Protein AF-A0A2X3I7Z2-F1 (afdb_monomer)

Nearest PDB structures (foldseek):
  6vef-assembly1_B  TM=9.538E-01  e=1.186E-08  Escherichia coli K-12
  2jgd-assembly1_B  TM=9.695E-01  e=4.629E-08  Escherichia coli K-12
  6kma-assembly2_C  TM=9.702E-01  e=5.749E-07  Vibrio vulnificus CMCP6
  8p5x-assembly1_A  TM=9.412E-01  e=2.822E-04  Corynebacterium glutamicum ATCC 13032
  8p5s-assembly1_A  TM=9.394E-01  e=6.390E-04  Corynebacterium glutamicum ATCC 13032

Mean predicted aligned error: 9.69 Å

Secondary structure (DSSP, 8-state):
-HHHHHH-S----------GGGGG-TT----HHHHHT----SEE--SS---TTT---EEEE-TTHHHHHHHHHHHHT---EEEEE-HHHHHHHHHHHTT-

Organism: Klebsiella pneumoniae (NCBI:txid573)

Radius of gyration: 15.86 Å; Cα contacts (8 Å, |Δi|>4): 77; chains: 1; bounding box: 37×37×40 Å

Foldseek 3Di:
DVVCCVPDPDNDDFDDDDDPVLVPDPVNDDDPCCVVVNDDDQKDWDPDDADPVQAPEEDEDEDPVLVVVVVVCVVVVDRHTYMYGYPRVVVVVVVVVVVD

Solvent-accessible surface area (backbone atoms only — not comparable to full-atom values): 6481 Å² total; per-residue (Å²): 98,69,68,59,58,72,71,41,96,63,94,67,91,79,77,76,88,79,63,80,68,54,80,74,42,87,84,67,71,79,58,71,62,56,67,73,75,47,76,79,68,51,56,45,67,65,88,67,95,67,64,74,85,66,42,84,49,76,46,81,34,55,74,69,58,45,57,58,49,51,52,51,32,69,75,64,74,56,63,57,47,58,32,39,40,42,69,66,42,56,62,60,48,59,59,52,60,74,72,107

InterPro domains:
  IPR011603 2-oxoglutarate dehydrogenase E1 component [PTHR23152] (1-79)
  IPR031717 2-oxoglutarate dehydrogenase E1 component/KDG, C-terminal [PF16870] (29-81)
  IPR042179 Multifunctional 2-oxoglutarate metabolism enzyme, C-terminal domain superfamily [G3DSA:3.40.50.11610] (42-79)

pLDDT: mean 71.15, std 9.93, range [39.19, 82.88]

Sequence (100 aa):
MLRRQALRGMRRPLVVMSPKSLLRHPLAVSSMDELANGTFLPAIGEIDQLDPQAVKRVVLCSGKVYYDLLEQRRKNEQKMSLSFVSSSSIRSRIRRCRKR

Structure (mmCIF, N/CA/C/O backbone):
data_AF-A0A2X3I7Z2-F1
#
_entry.id   AF-A0A2X3I7Z2-F1
#
loop_
_atom_site.group_PDB
_atom_site.id
_atom_site.type_symbol
_atom_site.label_atom_id
_atom_site.label_alt_id
_atom_site.label_comp_id
_atom_site.label_asym_id
_atom_site.label_entity_id
_atom_site.label_seq_id
_atom_site.pdbx_PDB_ins_code
_atom_site.Cartn_x
_atom_site.Cartn_y
_atom_site.Cartn_z
_atom_site.occupancy
_atom_site.B_iso_or_equiv
_atom_site.auth_seq_id
_atom_site.auth_comp_id
_atom_site.auth_asym_id
_atom_site.auth_atom_id
_atom_site.pdbx_PDB_model_num
ATOM 1 N N . MET A 1 1 ? 5.053 -0.325 -10.062 1.00 75.75 1 MET A N 1
ATOM 2 C CA . MET A 1 1 ? 5.964 0.848 -9.952 1.00 75.75 1 MET A CA 1
ATOM 3 C C . MET A 1 1 ? 7.267 0.660 -10.734 1.00 75.75 1 MET A C 1
ATOM 5 O O . MET A 1 1 ? 7.539 1.468 -11.611 1.00 75.75 1 MET A O 1
ATOM 9 N N . LEU A 1 2 ? 8.044 -0.400 -10.468 1.00 80.12 2 LEU A N 1
ATOM 10 C CA . LEU A 1 2 ? 9.334 -0.662 -11.132 1.00 80.12 2 LEU A CA 1
ATOM 11 C C . LEU A 1 2 ? 9.203 -0.860 -12.652 1.00 80.12 2 LEU A C 1
ATOM 13 O O . LEU A 1 2 ? 9.884 -0.176 -13.410 1.00 80.12 2 LEU A O 1
ATOM 17 N N . ARG A 1 3 ? 8.227 -1.667 -13.102 1.00 80.88 3 ARG A N 1
ATOM 18 C CA . ARG A 1 3 ? 7.874 -1.806 -14.532 1.00 80.88 3 ARG A CA 1
ATOM 19 C C . ARG A 1 3 ? 7.642 -0.452 -15.219 1.00 80.88 3 ARG A C 1
ATOM 21 O O . ARG A 1 3 ? 8.144 -0.208 -16.307 1.00 80.88 3 ARG A O 1
ATOM 28 N N . ARG A 1 4 ? 6.950 0.475 -14.546 1.00 76.88 4 ARG A N 1
ATOM 29 C CA . ARG A 1 4 ? 6.680 1.830 -15.060 1.00 76.88 4 ARG A CA 1
ATOM 30 C C . ARG A 1 4 ? 7.951 2.673 -15.192 1.00 76.88 4 ARG A C 1
ATOM 32 O O . ARG A 1 4 ? 8.010 3.518 -16.075 1.00 76.88 4 ARG A O 1
ATOM 39 N N . GLN A 1 5 ? 8.931 2.496 -14.312 1.00 78.56 5 GLN A N 1
ATOM 40 C CA . GLN A 1 5 ? 10.202 3.212 -14.402 1.00 78.56 5 GLN A CA 1
ATOM 41 C C . GLN A 1 5 ? 11.065 2.678 -15.552 1.00 78.56 5 GLN A C 1
ATOM 43 O O . GLN A 1 5 ? 11.702 3.475 -16.229 1.00 78.56 5 GLN A O 1
ATOM 48 N N . ALA A 1 6 ? 11.042 1.363 -15.794 1.00 81.12 6 ALA A N 1
ATOM 49 C CA . ALA A 1 6 ? 11.769 0.732 -16.895 1.00 81.12 6 ALA A CA 1
ATOM 50 C C . ALA A 1 6 ? 11.163 1.057 -18.273 1.00 81.12 6 ALA A C 1
ATOM 52 O O . ALA A 1 6 ? 11.892 1.372 -19.205 1.00 81.12 6 ALA A O 1
ATOM 53 N N . LEU A 1 7 ? 9.829 1.033 -18.392 1.00 82.19 7 LEU A N 1
ATOM 54 C CA . LEU A 1 7 ? 9.118 1.253 -19.661 1.00 82.19 7 LEU A CA 1
ATOM 55 C C . LEU A 1 7 ? 8.970 2.734 -20.044 1.00 82.19 7 LEU A C 1
ATOM 57 O O . LEU A 1 7 ? 8.733 3.058 -21.205 1.00 82.19 7 LEU A O 1
ATOM 61 N N . ARG A 1 8 ? 9.067 3.671 -19.091 1.00 76.50 8 ARG A N 1
ATOM 62 C CA . ARG A 1 8 ? 8.991 5.102 -19.417 1.00 76.50 8 ARG A CA 1
ATOM 63 C C . ARG A 1 8 ? 10.295 5.552 -20.068 1.00 76.50 8 ARG A C 1
ATOM 65 O O . ARG A 1 8 ? 11.323 5.590 -19.404 1.00 76.50 8 ARG A O 1
ATOM 72 N N . GLY A 1 9 ? 10.217 6.097 -21.283 1.00 78.69 9 GLY A N 1
ATOM 73 C CA . GLY A 1 9 ? 11.335 6.775 -21.968 1.00 78.69 9 GLY A CA 1
ATOM 74 C C . GLY A 1 9 ? 11.855 8.057 -21.288 1.00 78.69 9 GLY A C 1
ATOM 75 O O . GLY A 1 9 ? 12.607 8.821 -21.878 1.00 78.69 9 GLY A O 1
ATOM 76 N N . MET A 1 10 ? 11.454 8.331 -20.043 1.00 73.56 10 MET A N 1
ATOM 77 C CA . MET A 1 10 ? 11.840 9.507 -19.270 1.00 73.56 10 MET A CA 1
ATOM 78 C C . MET A 1 10 ? 12.614 9.064 -18.025 1.00 73.56 10 MET A C 1
ATOM 80 O O . MET A 1 10 ? 12.012 8.675 -17.022 1.00 73.56 10 MET A O 1
ATOM 84 N N . ARG A 1 11 ? 13.946 9.183 -18.067 1.00 71.19 11 ARG A N 1
ATOM 85 C CA . ARG A 1 11 ? 14.854 8.835 -16.961 1.00 71.19 11 ARG A CA 1
ATOM 86 C C . ARG A 1 11 ? 14.822 9.897 -15.857 1.00 71.19 11 ARG A C 1
ATOM 88 O O . ARG A 1 11 ? 15.715 10.727 -15.739 1.00 71.19 11 ARG A O 1
ATOM 95 N N . ARG A 1 12 ? 13.756 9.911 -15.053 1.00 75.75 12 ARG A N 1
ATOM 96 C CA . ARG A 1 12 ? 13.702 10.705 -13.811 1.00 75.75 12 ARG A CA 1
ATOM 97 C C . ARG A 1 12 ? 14.110 9.833 -12.626 1.00 75.75 12 ARG A C 1
ATOM 99 O O . ARG A 1 12 ? 13.558 8.741 -12.519 1.00 75.75 12 ARG A O 1
ATOM 106 N N . PRO A 1 13 ? 14.999 10.292 -11.728 1.00 75.12 13 PRO A N 1
ATOM 107 C CA . PRO A 1 13 ? 15.365 9.516 -10.550 1.00 75.12 13 PRO A CA 1
ATOM 108 C C . PRO A 1 13 ? 14.126 9.278 -9.681 1.00 75.12 13 PRO A C 1
ATOM 110 O O . PRO A 1 13 ? 13.370 10.205 -9.372 1.00 75.12 13 PRO A O 1
ATOM 113 N N . LEU A 1 14 ? 13.908 8.014 -9.328 1.00 76.25 14 LEU A N 1
ATOM 114 C CA . LEU A 1 14 ? 12.789 7.554 -8.519 1.00 76.25 14 LEU A CA 1
ATOM 115 C C . LEU A 1 14 ? 13.320 7.201 -7.131 1.00 76.25 14 LEU A C 1
ATOM 117 O O . LEU A 1 14 ? 14.029 6.213 -6.976 1.00 76.25 14 LEU A O 1
A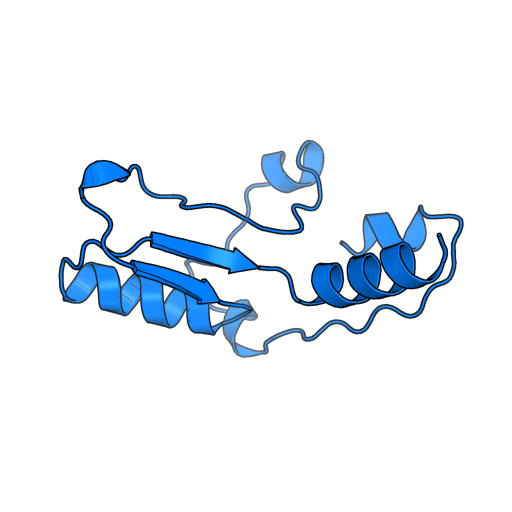TOM 121 N N . VAL A 1 15 ? 12.976 8.005 -6.125 1.00 78.81 15 VAL A N 1
ATOM 122 C CA . VAL A 1 15 ? 13.293 7.689 -4.727 1.00 78.81 15 VAL A CA 1
ATOM 123 C C . VAL A 1 15 ? 12.190 6.784 -4.192 1.00 78.81 15 VAL A C 1
ATOM 125 O O . VAL A 1 15 ? 11.032 7.202 -4.104 1.00 78.81 15 VAL A O 1
ATOM 128 N N . VAL A 1 16 ? 12.543 5.539 -3.877 1.00 77.94 16 VAL A N 1
ATOM 129 C CA . VAL A 1 16 ? 11.634 4.548 -3.297 1.00 77.94 16 VAL A CA 1
ATOM 130 C C . VAL A 1 16 ? 11.984 4.382 -1.829 1.00 77.94 16 VAL A C 1
ATOM 132 O O . VAL A 1 16 ? 13.076 3.938 -1.495 1.00 77.94 16 VAL A O 1
ATOM 135 N N . MET A 1 17 ? 11.049 4.729 -0.951 1.00 73.62 17 MET A N 1
ATOM 136 C CA . MET A 1 17 ? 11.140 4.372 0.459 1.00 73.62 17 MET A CA 1
ATOM 137 C C . MET A 1 17 ? 10.524 2.987 0.618 1.00 73.62 17 MET A C 1
ATOM 139 O O . MET A 1 17 ? 9.306 2.870 0.704 1.00 73.62 17 MET A O 1
ATOM 143 N N . SER A 1 18 ? 11.346 1.941 0.583 1.00 73.56 18 SER A N 1
ATOM 144 C CA . SER A 1 18 ? 10.912 0.568 0.854 1.00 73.56 18 SER A CA 1
ATOM 145 C C . SER A 1 18 ? 10.903 0.323 2.370 1.00 73.56 18 SER A C 1
ATOM 147 O O . SER A 1 18 ? 11.977 0.222 2.970 1.00 73.56 18 SER A O 1
ATOM 149 N N . PRO A 1 19 ? 9.736 0.247 3.031 1.00 70.94 19 PRO A N 1
ATOM 150 C CA . PRO A 1 19 ? 9.684 -0.011 4.465 1.00 70.94 19 PRO A CA 1
ATOM 151 C C . PRO A 1 19 ? 10.017 -1.479 4.758 1.00 70.94 19 PRO A C 1
ATOM 153 O O . PRO A 1 19 ? 9.361 -2.392 4.262 1.00 70.94 19 PRO A O 1
ATOM 156 N N . LYS A 1 20 ? 11.019 -1.706 5.614 1.00 74.50 20 LYS A N 1
ATOM 157 C CA . LYS A 1 20 ? 11.490 -3.048 6.000 1.00 74.50 20 LYS A CA 1
ATOM 158 C C . LYS A 1 20 ? 10.409 -3.897 6.689 1.00 74.50 20 LYS A C 1
ATOM 160 O O . LYS A 1 20 ? 10.427 -5.114 6.556 1.00 74.50 20 LYS A O 1
ATOM 165 N N . SER A 1 21 ? 9.461 -3.269 7.389 1.00 68.94 21 SER A N 1
ATOM 166 C CA . SER A 1 21 ? 8.390 -3.967 8.114 1.00 68.94 21 SER A CA 1
ATOM 167 C C . SER A 1 21 ? 7.334 -4.592 7.197 1.00 68.94 21 SER A C 1
ATOM 169 O O . SER A 1 21 ? 6.819 -5.657 7.516 1.00 68.94 21 SER A O 1
ATOM 171 N N . LEU A 1 22 ? 7.047 -3.996 6.032 1.00 71.19 22 LEU A N 1
ATOM 172 C CA . LEU A 1 22 ? 5.984 -4.485 5.138 1.00 71.19 22 LEU A CA 1
ATOM 173 C C . LEU A 1 22 ? 6.297 -5.830 4.478 1.00 71.19 22 LEU A C 1
ATOM 175 O O . LEU A 1 22 ? 5.382 -6.480 3.996 1.00 71.19 22 LEU A O 1
ATOM 179 N N . LEU A 1 23 ? 7.556 -6.273 4.488 1.00 73.25 23 LEU A N 1
ATOM 180 C CA . LEU A 1 23 ? 7.957 -7.540 3.869 1.00 73.25 23 LEU A CA 1
ATOM 181 C C . LEU A 1 23 ? 7.397 -8.780 4.584 1.00 73.25 23 LEU A C 1
ATOM 183 O O . LEU A 1 23 ? 7.456 -9.868 4.024 1.00 73.25 23 LEU A O 1
ATOM 187 N N . ARG A 1 24 ? 6.907 -8.638 5.822 1.00 75.50 24 ARG A N 1
ATOM 188 C CA . ARG A 1 24 ? 6.390 -9.753 6.635 1.00 75.50 24 ARG A CA 1
ATOM 189 C C . ARG A 1 24 ? 4.971 -9.528 7.158 1.00 75.50 24 ARG A C 1
ATOM 191 O O . ARG A 1 24 ? 4.478 -10.361 7.910 1.00 75.50 24 ARG A O 1
ATOM 198 N N . HIS A 1 25 ? 4.322 -8.415 6.811 1.00 73.69 25 HIS A N 1
ATOM 199 C CA . HIS A 1 25 ? 2.960 -8.167 7.279 1.00 73.69 25 HIS A CA 1
ATOM 200 C C . HIS A 1 25 ? 1.955 -9.000 6.466 1.00 73.69 25 HIS A C 1
ATOM 202 O O . HIS A 1 25 ? 1.958 -8.904 5.240 1.00 73.69 25 HIS A O 1
ATOM 208 N N . PRO A 1 26 ? 1.052 -9.755 7.120 1.00 71.38 26 PRO A N 1
ATOM 209 C CA . PRO A 1 26 ? 0.090 -10.627 6.437 1.00 71.38 26 PRO A CA 1
ATOM 210 C C . PRO A 1 26 ? -0.960 -9.853 5.628 1.00 71.38 26 PRO A C 1
ATOM 212 O O . PRO A 1 26 ? -1.570 -10.404 4.722 1.00 71.38 26 PRO A O 1
ATOM 215 N N . LEU A 1 27 ? -1.160 -8.569 5.931 1.00 72.00 27 LEU A N 1
ATOM 216 C CA . LEU A 1 27 ? -2.075 -7.687 5.204 1.00 72.00 27 LEU A CA 1
ATOM 217 C C . LEU A 1 27 ? -1.439 -7.070 3.946 1.00 72.00 27 LEU A C 1
ATOM 219 O O . LEU A 1 27 ? -2.139 -6.447 3.156 1.00 72.00 27 LEU A O 1
ATOM 223 N N . ALA A 1 28 ? -0.126 -7.229 3.753 1.00 67.38 28 ALA A N 1
ATOM 224 C CA . ALA A 1 28 ? 0.620 -6.683 2.621 1.00 67.38 28 ALA A CA 1
ATOM 225 C C . ALA A 1 28 ? 0.810 -7.726 1.503 1.00 67.38 28 ALA A C 1
ATOM 227 O O . ALA A 1 28 ? 1.897 -7.855 0.940 1.00 67.38 28 ALA A O 1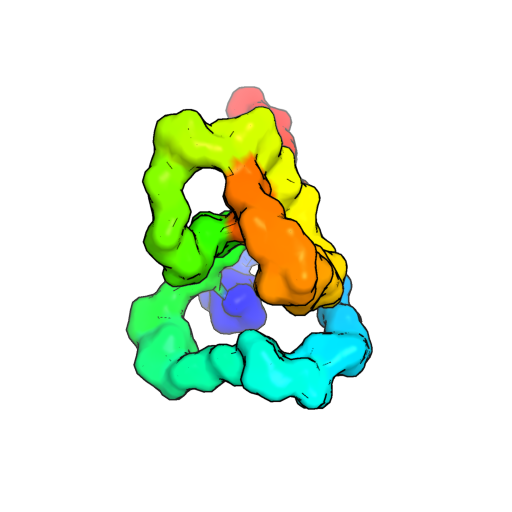
ATOM 228 N N . VAL A 1 29 ? -0.244 -8.488 1.204 1.00 73.94 29 VAL A N 1
ATOM 229 C CA . VAL A 1 29 ? -0.255 -9.503 0.145 1.00 73.94 29 VAL A CA 1
ATOM 230 C C . VAL A 1 29 ? -1.056 -8.962 -1.036 1.00 73.94 29 VAL A C 1
ATOM 232 O O . VAL A 1 29 ? -2.157 -8.453 -0.856 1.00 73.94 29 VAL A O 1
ATOM 235 N N . SER A 1 30 ? -0.495 -9.060 -2.239 1.00 73.69 30 SER A N 1
ATOM 236 C CA . SER A 1 30 ? -1.174 -8.706 -3.491 1.00 73.69 30 SER A CA 1
ATOM 237 C C . SER A 1 30 ? -1.509 -9.971 -4.268 1.00 73.69 30 SER A C 1
ATOM 239 O O . SER A 1 30 ? -0.717 -10.918 -4.278 1.00 73.69 30 SER A O 1
ATOM 241 N N . SER A 1 31 ? -2.662 -9.986 -4.931 1.00 80.50 31 SER A N 1
ATOM 242 C CA . SER A 1 31 ? -3.044 -11.103 -5.798 1.00 80.50 31 SER A CA 1
ATOM 243 C C . SER A 1 31 ? -2.254 -11.080 -7.116 1.00 80.50 31 SER A C 1
ATOM 245 O O . SER A 1 31 ? -1.752 -10.041 -7.556 1.00 80.50 31 SER A O 1
ATOM 247 N N . MET A 1 32 ? -2.121 -12.239 -7.770 1.00 74.44 32 MET A N 1
ATOM 248 C CA . MET A 1 32 ? -1.434 -12.334 -9.069 1.00 74.44 32 MET A CA 1
ATOM 249 C C . MET A 1 32 ? -2.173 -11.556 -10.168 1.00 74.44 32 MET A C 1
ATOM 251 O O . MET A 1 32 ? -1.527 -10.957 -11.030 1.00 74.44 32 MET A O 1
ATOM 255 N N . ASP A 1 33 ? -3.504 -11.484 -10.099 1.00 75.81 33 ASP A N 1
ATOM 256 C CA . ASP A 1 33 ? -4.326 -10.712 -11.037 1.00 75.81 33 ASP A CA 1
ATOM 257 C C . ASP A 1 33 ? -4.106 -9.200 -10.909 1.00 75.81 33 ASP A C 1
ATOM 259 O O . ASP A 1 33 ? -4.005 -8.499 -11.921 1.00 75.81 33 ASP A O 1
ATOM 263 N N . GLU A 1 34 ? -3.927 -8.688 -9.685 1.00 75.81 34 GLU A N 1
ATOM 264 C CA . GLU A 1 34 ? -3.542 -7.289 -9.446 1.00 75.81 34 GLU A CA 1
ATOM 265 C C . GLU A 1 34 ? -2.170 -6.952 -10.042 1.00 75.81 34 GLU A C 1
ATOM 267 O O . GLU A 1 34 ? -1.918 -5.808 -10.422 1.00 75.81 34 GLU A O 1
ATOM 272 N N . LEU A 1 35 ? -1.271 -7.932 -10.158 1.00 74.56 35 LEU A N 1
ATOM 273 C CA . LEU A 1 35 ? 0.038 -7.732 -10.777 1.00 74.56 35 LEU A CA 1
ATOM 274 C C . LEU A 1 35 ? -0.006 -7.844 -12.310 1.00 74.56 35 LEU A C 1
ATOM 276 O O . LEU A 1 35 ? 0.765 -7.159 -12.994 1.00 74.56 35 LEU A O 1
ATOM 280 N N . ALA A 1 36 ? -0.866 -8.717 -12.840 1.00 74.88 36 ALA A N 1
ATOM 281 C CA . ALA A 1 36 ? -1.012 -8.965 -14.272 1.00 74.88 36 ALA A CA 1
ATOM 282 C C . ALA A 1 36 ? -1.798 -7.847 -14.971 1.00 74.88 36 ALA A C 1
ATOM 284 O O . ALA A 1 36 ? -1.316 -7.287 -15.956 1.00 74.88 36 ALA A O 1
ATOM 285 N N . ASN A 1 37 ? -2.961 -7.490 -14.423 1.00 78.75 37 ASN A N 1
ATOM 286 C CA . ASN A 1 37 ? -3.901 -6.542 -15.026 1.00 78.75 37 ASN A CA 1
ATOM 287 C C . ASN A 1 37 ? -3.941 -5.188 -14.301 1.00 78.75 37 ASN A C 1
ATOM 289 O O . ASN A 1 37 ? -4.427 -4.197 -14.850 1.00 78.75 37 ASN A O 1
ATOM 293 N N . GLY A 1 38 ? -3.429 -5.113 -13.070 1.00 74.50 38 GLY A N 1
ATOM 294 C CA . GLY A 1 38 ? -3.441 -3.880 -12.293 1.00 74.50 38 GLY A CA 1
ATOM 295 C C . GLY A 1 38 ? -2.411 -2.852 -12.764 1.00 74.50 38 GLY A C 1
ATOM 296 O O . GLY A 1 38 ? -1.327 -3.151 -13.272 1.00 74.50 38 GLY A O 1
ATOM 297 N N . THR A 1 39 ? -2.746 -1.579 -12.559 1.00 75.75 39 THR A N 1
ATOM 298 C CA . THR A 1 39 ? -1.846 -0.454 -12.828 1.00 75.75 39 THR A CA 1
ATOM 299 C C . THR A 1 39 ? -1.336 0.154 -11.527 1.00 75.75 39 THR A C 1
ATOM 301 O O . THR A 1 39 ? -1.905 -0.019 -10.453 1.00 75.75 39 THR A O 1
ATOM 304 N N . PHE A 1 40 ? -0.219 0.884 -11.596 1.00 75.88 40 PHE A N 1
ATOM 305 C CA . PHE A 1 40 ? 0.286 1.581 -10.415 1.00 75.88 40 PHE A CA 1
ATOM 306 C C . PHE A 1 40 ? -0.640 2.743 -10.041 1.00 75.88 40 PHE A C 1
ATOM 308 O O . PHE A 1 40 ? -0.627 3.782 -10.711 1.00 75.88 40 PHE A O 1
ATOM 315 N N . LEU A 1 41 ? -1.364 2.582 -8.937 1.00 77.25 41 LEU A N 1
ATOM 316 C CA . LEU A 1 41 ? -2.234 3.604 -8.374 1.00 77.25 41 LEU A CA 1
ATOM 317 C C . LEU A 1 41 ? -1.424 4.568 -7.486 1.00 77.25 41 LEU A C 1
ATOM 319 O O . LEU A 1 41 ? -0.797 4.150 -6.513 1.00 77.25 41 LEU A O 1
ATOM 323 N N . P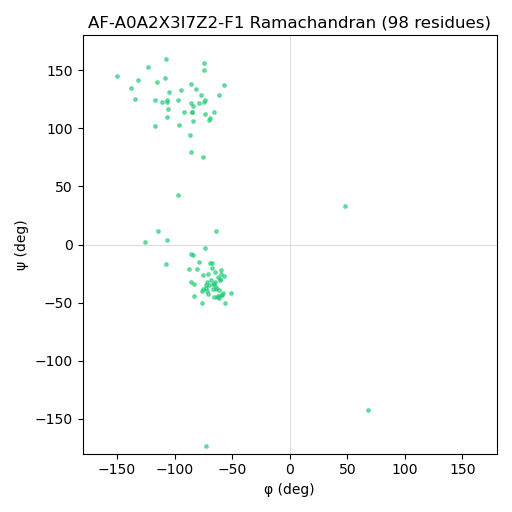RO A 1 42 ? -1.385 5.873 -7.812 1.00 72.31 42 PRO A N 1
ATOM 324 C CA . PRO A 1 42 ? -0.654 6.861 -7.020 1.00 72.31 42 PRO A CA 1
ATOM 325 C C . PRO A 1 42 ? -1.305 7.159 -5.664 1.00 72.31 42 PRO A C 1
ATOM 327 O O . PRO A 1 42 ? -0.615 7.594 -4.744 1.00 72.31 42 PRO A O 1
ATOM 330 N N . ALA A 1 43 ? -2.612 6.957 -5.559 1.00 74.94 43 ALA A N 1
ATOM 331 C CA . ALA A 1 43 ? -3.365 6.976 -4.320 1.00 74.94 43 ALA A CA 1
ATOM 332 C C . ALA A 1 43 ? -4.344 5.806 -4.377 1.00 74.94 43 ALA A C 1
ATOM 334 O O . ALA A 1 43 ? -4.953 5.574 -5.423 1.00 74.94 43 ALA A O 1
ATOM 335 N N . ILE A 1 44 ? -4.432 5.063 -3.284 1.00 78.88 44 ILE A N 1
ATOM 336 C CA . ILE A 1 44 ? -5.384 3.975 -3.098 1.00 78.88 44 ILE A CA 1
ATOM 337 C C . ILE A 1 44 ? -6.419 4.515 -2.112 1.00 78.88 44 ILE A C 1
ATOM 339 O O . ILE A 1 44 ? -6.052 5.048 -1.061 1.00 78.88 44 ILE A O 1
ATOM 343 N N . GLY A 1 45 ? -7.689 4.471 -2.513 1.00 73.12 45 GLY A N 1
ATOM 344 C CA . GLY A 1 45 ? -8.807 4.881 -1.666 1.00 73.12 45 GLY A CA 1
ATOM 345 C C . GLY A 1 45 ? -9.084 3.870 -0.556 1.00 73.12 45 GLY A C 1
ATOM 346 O O . GLY A 1 45 ? -8.329 2.914 -0.374 1.00 73.12 45 GLY A O 1
ATOM 347 N N . GLU A 1 46 ? -10.175 4.083 0.178 1.00 68.94 46 GLU A N 1
ATOM 348 C CA . GLU A 1 46 ? -10.633 3.101 1.163 1.00 68.94 46 GLU A CA 1
ATOM 349 C C . GLU A 1 46 ? -10.880 1.745 0.502 1.00 68.94 46 GLU A C 1
ATOM 351 O O . GLU A 1 46 ? -11.475 1.667 -0.573 1.00 68.94 46 GLU A O 1
ATOM 356 N N . ILE A 1 47 ? -10.438 0.688 1.177 1.00 70.19 47 ILE A N 1
ATOM 357 C CA . ILE A 1 47 ? -10.715 -0.700 0.793 1.00 70.19 47 ILE A CA 1
ATOM 358 C C . ILE A 1 47 ? -12.061 -1.142 1.389 1.00 70.19 47 ILE A C 1
ATOM 360 O O . ILE A 1 47 ? -12.789 -1.924 0.784 1.00 70.19 47 ILE A O 1
ATOM 364 N N . ASP A 1 48 ? -12.406 -0.606 2.563 1.00 69.69 48 ASP A N 1
ATOM 365 C CA . ASP A 1 48 ? -13.650 -0.906 3.265 1.00 69.69 48 ASP A CA 1
ATOM 366 C C . ASP A 1 48 ? -14.786 0.004 2.765 1.00 69.69 48 ASP A C 1
ATOM 368 O O . ASP A 1 48 ? -14.605 1.213 2.585 1.00 69.69 48 ASP A O 1
ATOM 372 N N . GLN A 1 49 ? -15.983 -0.560 2.570 1.00 61.91 49 GLN A N 1
ATOM 373 C CA . GLN A 1 49 ? -17.181 0.219 2.252 1.00 61.91 49 GLN A CA 1
ATOM 374 C C . GLN A 1 49 ? -17.608 1.033 3.473 1.00 61.91 49 GLN A C 1
ATOM 376 O O . GLN A 1 49 ? -18.132 0.508 4.453 1.00 61.91 49 GLN A O 1
ATOM 381 N N . LEU A 1 50 ? -17.378 2.339 3.401 1.00 66.44 50 LEU A N 1
ATOM 382 C CA . LEU A 1 50 ? -17.821 3.302 4.396 1.00 66.44 50 LEU A CA 1
ATOM 383 C C . LEU A 1 50 ? -18.825 4.253 3.789 1.00 66.44 50 LEU A C 1
ATOM 385 O O . LEU A 1 50 ? -18.631 4.730 2.673 1.00 66.44 50 LEU A O 1
ATOM 389 N N . ASP A 1 51 ? -19.855 4.568 4.568 1.00 68.56 51 ASP A N 1
ATOM 390 C CA . ASP A 1 51 ? -20.769 5.643 4.227 1.00 68.56 51 ASP A CA 1
ATOM 391 C C . ASP A 1 51 ? -20.004 6.981 4.272 1.00 68.56 51 ASP A C 1
ATOM 393 O O . ASP A 1 51 ? -19.563 7.392 5.356 1.00 68.56 51 ASP A O 1
ATOM 397 N N . PRO A 1 52 ? -19.818 7.666 3.127 1.00 67.75 52 PRO A N 1
ATOM 398 C CA . PRO A 1 52 ? -19.089 8.927 3.069 1.00 67.75 52 PRO A CA 1
ATOM 399 C C . PRO A 1 52 ? -19.726 10.019 3.937 1.00 67.75 52 PRO A C 1
ATOM 401 O O . PRO A 1 52 ? -19.018 10.935 4.350 1.00 67.75 52 PRO A O 1
ATOM 404 N N . GLN A 1 53 ? -21.020 9.923 4.267 1.00 68.88 53 GLN A N 1
ATOM 405 C CA . GLN A 1 53 ? -21.683 10.894 5.144 1.00 68.88 53 GLN A CA 1
ATOM 406 C C . GLN A 1 53 ? -21.316 10.724 6.624 1.00 68.88 53 GLN A C 1
ATOM 408 O O . GLN A 1 53 ? -21.346 11.687 7.390 1.00 68.88 53 GLN A O 1
ATOM 413 N N . ALA A 1 54 ? -20.928 9.518 7.042 1.00 69.44 54 ALA A N 1
ATOM 414 C CA . ALA A 1 54 ? -20.569 9.231 8.429 1.00 69.44 54 ALA A CA 1
ATOM 415 C C . ALA A 1 54 ? -19.094 9.541 8.754 1.00 69.44 54 ALA A C 1
ATOM 417 O O . ALA A 1 54 ? -18.682 9.477 9.918 1.00 69.44 54 ALA A O 1
ATOM 418 N N . VAL A 1 55 ? -18.286 9.858 7.740 1.00 71.00 55 VAL A N 1
ATOM 419 C CA . VAL A 1 55 ? -16.850 10.109 7.878 1.00 71.00 55 VAL A CA 1
ATOM 420 C C . VAL A 1 55 ? -16.601 11.562 8.281 1.00 71.00 55 VAL A C 1
ATOM 422 O O . VAL A 1 55 ? -16.821 12.490 7.511 1.00 71.00 55 VAL A O 1
ATOM 425 N N . LYS A 1 56 ? -16.073 11.772 9.492 1.00 73.75 56 LYS A N 1
ATOM 426 C CA . LYS A 1 56 ? -15.783 13.124 10.016 1.00 73.75 56 LYS A CA 1
ATOM 427 C C . LYS A 1 56 ? -14.402 13.654 9.638 1.00 73.75 56 LYS A C 1
ATOM 429 O O . LYS A 1 56 ? -14.145 14.849 9.755 1.00 73.75 56 LYS A O 1
ATOM 434 N N . ARG A 1 57 ? -13.474 12.766 9.292 1.00 72.12 57 ARG A N 1
ATOM 435 C CA . ARG A 1 57 ? -12.056 13.085 9.120 1.00 72.12 57 ARG A CA 1
ATOM 436 C C . ARG A 1 57 ? -11.447 12.143 8.076 1.00 72.12 57 ARG A C 1
ATOM 438 O O . ARG A 1 57 ? -11.820 10.972 7.999 1.00 72.12 57 ARG A O 1
ATOM 445 N N . VAL A 1 58 ? -10.509 12.679 7.297 1.00 77.19 58 VAL A N 1
ATOM 446 C CA . VAL A 1 58 ? -9.744 11.946 6.282 1.00 77.19 58 VAL A CA 1
ATOM 447 C C . VAL A 1 58 ? -8.279 11.971 6.686 1.00 77.19 58 VAL A C 1
ATOM 449 O O . VAL A 1 58 ? -7.714 13.049 6.878 1.00 77.19 58 VAL A O 1
ATOM 452 N N . VAL A 1 59 ? -7.653 10.803 6.806 1.00 79.62 59 VAL A N 1
ATOM 453 C CA . VAL A 1 59 ? -6.218 10.707 7.083 1.00 79.62 59 VAL A CA 1
ATOM 454 C C . VAL A 1 59 ? -5.497 10.256 5.824 1.00 79.62 59 VAL A C 1
ATOM 456 O O . VAL A 1 59 ? -5.782 9.198 5.266 1.00 79.62 59 VAL A O 1
ATOM 459 N N . LEU A 1 60 ? -4.545 11.077 5.385 1.00 79.19 60 LEU A N 1
ATOM 460 C CA . LEU A 1 60 ? -3.641 10.751 4.291 1.00 79.19 60 LEU A CA 1
ATOM 461 C C . LEU A 1 60 ? -2.389 10.109 4.883 1.0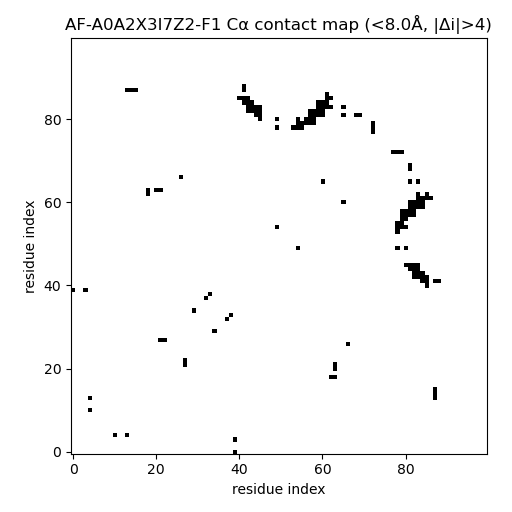0 79.19 60 LEU A C 1
ATOM 463 O O . LEU A 1 60 ? -1.627 10.762 5.597 1.00 79.19 60 LEU A O 1
ATOM 467 N N . CYS A 1 61 ? -2.169 8.832 4.590 1.00 78.50 61 CYS A N 1
ATOM 468 C CA . CYS A 1 61 ? -1.023 8.091 5.113 1.00 78.50 61 CYS A CA 1
ATOM 469 C C . CYS A 1 61 ? -0.176 7.499 3.998 1.00 78.50 61 CYS A C 1
ATOM 471 O O . CYS A 1 61 ? -0.661 7.208 2.908 1.00 78.50 61 CYS A O 1
ATOM 473 N N . SER A 1 62 ? 1.113 7.311 4.280 1.00 75.81 62 SER A N 1
ATOM 474 C CA . SER A 1 62 ? 2.043 6.674 3.350 1.00 75.81 62 SER A CA 1
ATOM 475 C C . SER A 1 62 ? 2.869 5.604 4.058 1.00 75.81 62 SER A C 1
ATOM 477 O O . SER A 1 62 ? 3.273 5.765 5.211 1.00 75.81 62 SER A O 1
ATOM 479 N N . GLY A 1 63 ? 3.122 4.500 3.358 1.00 78.94 63 GLY A N 1
ATOM 480 C CA . GLY A 1 63 ? 3.922 3.385 3.863 1.00 78.94 63 GLY A CA 1
ATOM 481 C C . GLY A 1 63 ? 3.264 2.613 5.014 1.00 78.94 63 GLY A C 1
ATOM 482 O O . GLY A 1 63 ? 2.056 2.394 5.020 1.00 78.94 63 GLY A O 1
ATOM 483 N N . LYS A 1 64 ? 4.083 2.177 5.981 1.00 78.69 64 LYS A N 1
ATOM 484 C CA . LYS A 1 64 ? 3.680 1.260 7.064 1.00 78.69 64 LYS A CA 1
ATOM 485 C C . LYS A 1 64 ? 2.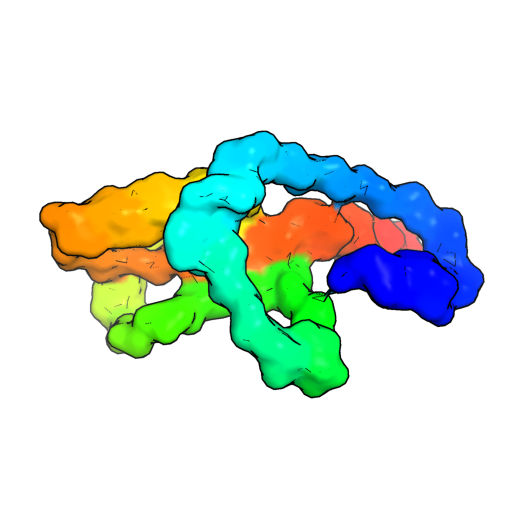558 1.786 7.969 1.00 78.69 64 LYS A C 1
ATOM 487 O O . LYS A 1 64 ? 1.745 0.997 8.425 1.00 78.69 64 LYS A O 1
ATOM 492 N N . VAL A 1 65 ? 2.483 3.109 8.144 1.00 81.31 65 VAL A N 1
ATOM 493 C CA . VAL A 1 65 ? 1.534 3.778 9.052 1.00 81.31 65 VAL A CA 1
ATOM 494 C C . VAL A 1 65 ? 0.081 3.478 8.672 1.00 81.31 65 VAL A C 1
ATOM 496 O O . VAL A 1 65 ? -0.798 3.492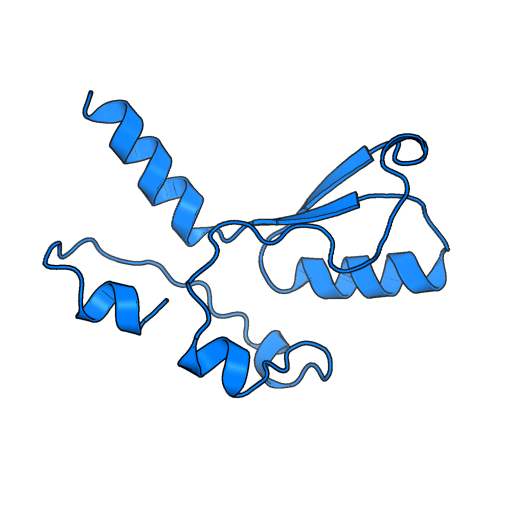 9.523 1.00 81.31 65 VAL A O 1
ATOM 499 N N . TYR A 1 66 ? -0.175 3.158 7.401 1.00 81.00 66 TYR A N 1
ATOM 500 C CA . TYR A 1 66 ? -1.497 2.743 6.947 1.00 81.00 66 TYR A CA 1
ATOM 501 C C . TYR A 1 66 ? -2.002 1.479 7.652 1.00 81.00 66 TYR A C 1
ATOM 503 O O . TYR A 1 66 ? -3.151 1.448 8.078 1.00 81.00 66 TYR A O 1
ATOM 511 N N . TYR A 1 67 ? -1.147 0.467 7.820 1.00 80.44 67 TYR A N 1
ATOM 512 C CA . TYR A 1 67 ? -1.538 -0.785 8.473 1.00 80.44 67 TYR A CA 1
ATOM 513 C C . TYR A 1 67 ? -1.722 -0.597 9.976 1.00 80.44 67 TYR A C 1
ATOM 515 O O . TYR A 1 67 ? -2.704 -1.087 10.526 1.00 80.44 67 TYR A O 1
ATOM 523 N N . ASP A 1 68 ? -0.849 0.190 10.611 1.00 81.69 68 ASP A N 1
ATOM 524 C CA . ASP A 1 68 ? -0.973 0.527 12.032 1.00 81.69 68 ASP A CA 1
ATOM 525 C C . ASP A 1 68 ? -2.323 1.220 12.312 1.00 81.69 68 ASP A C 1
ATOM 527 O O . ASP A 1 68 ? -3.035 0.877 13.258 1.00 81.69 68 ASP A O 1
ATOM 531 N N . LEU A 1 69 ? -2.723 2.160 11.447 1.00 80.06 69 LEU A N 1
ATOM 532 C CA . LEU A 1 69 ? -4.002 2.863 11.561 1.00 80.06 69 LEU A CA 1
ATOM 533 C C . LEU A 1 69 ? -5.202 1.986 11.202 1.00 80.06 69 LEU A C 1
ATOM 535 O O . LEU A 1 69 ? -6.251 2.127 11.827 1.00 80.06 69 LEU A O 1
ATOM 539 N N . LEU A 1 70 ? -5.067 1.078 10.234 1.00 81.38 70 LEU A N 1
ATOM 540 C CA . LEU A 1 70 ? -6.109 0.107 9.900 1.00 81.38 70 LEU A CA 1
ATOM 541 C C . LEU A 1 70 ? -6.395 -0.818 11.097 1.00 81.38 70 LEU A C 1
ATOM 543 O O . LEU A 1 70 ? -7.552 -1.055 11.440 1.00 81.38 70 LEU A O 1
ATOM 547 N N . GLU A 1 71 ? -5.351 -1.303 11.772 1.00 82.88 71 GLU A N 1
ATOM 548 C CA . GLU A 1 71 ? -5.485 -2.132 12.973 1.00 82.88 71 GLU A CA 1
ATOM 549 C C . GLU A 1 71 ? -6.095 -1.356 14.145 1.00 82.88 71 GLU A C 1
ATOM 551 O O . GLU A 1 71 ? -7.011 -1.853 14.801 1.00 82.88 71 GLU A O 1
ATOM 556 N N . GLN A 1 72 ? -5.630 -0.129 14.401 1.00 82.31 72 GLN A N 1
ATOM 557 C CA . GLN A 1 72 ? -6.209 0.735 15.437 1.00 82.31 72 GLN A CA 1
ATOM 558 C C . GLN A 1 72 ? -7.677 1.054 15.159 1.00 82.31 72 GLN A C 1
ATOM 560 O O . GLN A 1 72 ? -8.499 1.065 16.074 1.00 82.31 72 GLN A O 1
ATOM 565 N N . ARG A 1 73 ? -8.024 1.272 13.891 1.00 78.94 73 ARG A N 1
ATOM 566 C CA . ARG A 1 73 ? -9.397 1.510 13.467 1.00 78.94 73 ARG A CA 1
ATOM 567 C C . ARG A 1 73 ? -10.295 0.307 13.736 1.00 78.94 73 ARG A C 1
ATOM 569 O O . ARG A 1 73 ? -11.384 0.500 14.266 1.00 78.94 73 ARG A O 1
ATOM 576 N N . ARG A 1 74 ? -9.842 -0.909 13.408 1.00 80.12 74 ARG A N 1
ATOM 577 C CA . ARG A 1 74 ? -10.585 -2.152 13.688 1.00 80.12 74 ARG A CA 1
ATOM 578 C C . ARG A 1 74 ? -10.757 -2.395 15.186 1.00 80.12 74 ARG A C 1
ATOM 580 O O . ARG A 1 74 ? -11.812 -2.850 15.596 1.00 80.12 74 ARG A O 1
ATOM 587 N N . LYS A 1 75 ? -9.751 -2.055 15.998 1.00 82.75 75 LYS A N 1
ATOM 588 C CA . LYS A 1 75 ? -9.813 -2.179 17.465 1.00 82.75 75 LYS A CA 1
ATOM 589 C C . LYS A 1 75 ? -10.768 -1.176 18.119 1.00 82.75 75 LYS A C 1
ATOM 591 O O . LYS A 1 75 ? -11.393 -1.512 19.114 1.00 82.75 75 LYS A O 1
ATOM 596 N N . ASN A 1 76 ? -10.868 0.037 17.574 1.00 79.38 76 ASN A N 1
ATOM 597 C CA . ASN A 1 76 ? -11.609 1.141 18.194 1.00 79.38 76 ASN A CA 1
ATOM 598 C C . ASN A 1 76 ? -12.950 1.470 17.503 1.00 79.38 76 ASN A C 1
ATOM 600 O O . ASN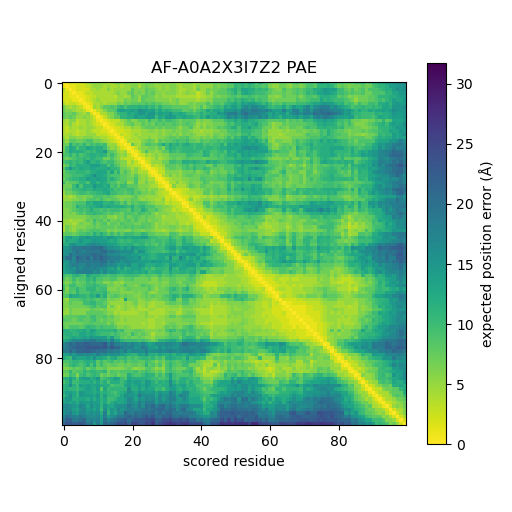 A 1 76 ? -13.562 2.477 17.854 1.00 79.38 76 ASN A O 1
ATOM 604 N N . GLU A 1 77 ? -13.365 0.703 16.487 1.00 68.56 77 GLU A N 1
ATOM 605 C CA . GLU A 1 77 ? -14.595 0.905 15.689 1.00 68.56 77 GLU A CA 1
ATOM 606 C C . GLU A 1 77 ? -14.804 2.351 15.181 1.00 68.56 77 GLU A C 1
ATOM 608 O O . GLU A 1 77 ? -15.920 2.862 15.054 1.00 68.56 77 GLU A O 1
ATOM 613 N N . GLN A 1 78 ? -13.714 3.057 14.870 1.00 67.06 78 GLN A N 1
ATOM 614 C CA . GLN A 1 78 ? -13.787 4.473 14.504 1.00 67.06 78 GLN A CA 1
ATOM 615 C C . GLN A 1 78 ? -14.174 4.681 13.029 1.00 67.06 78 GLN A C 1
ATOM 617 O O . GLN A 1 78 ? -13.601 4.096 12.102 1.00 67.06 78 GLN A O 1
ATOM 622 N N . LYS A 1 79 ? -15.119 5.602 12.797 1.00 62.72 79 LYS A N 1
ATOM 623 C CA . LYS A 1 79 ? -15.586 6.025 11.464 1.00 62.72 79 LYS A CA 1
ATOM 624 C C . LYS A 1 79 ? -14.688 7.136 10.891 1.00 62.72 79 LYS A C 1
ATOM 626 O O . LYS A 1 79 ? -15.007 8.321 10.971 1.00 62.72 79 LYS A O 1
ATOM 631 N N . MET A 1 80 ? -13.534 6.747 10.351 1.00 64.12 80 MET A N 1
ATOM 632 C CA . MET A 1 80 ? -12.493 7.634 9.805 1.00 64.12 80 MET A CA 1
ATOM 633 C C . MET A 1 80 ? -12.016 7.098 8.455 1.00 64.12 80 MET A C 1
ATOM 635 O O . MET A 1 80 ? -11.568 5.965 8.422 1.00 64.12 80 MET A O 1
ATOM 639 N N . SER A 1 81 ? -12.030 7.870 7.368 1.00 63.91 81 SER A N 1
ATOM 640 C CA . SER A 1 81 ? -11.492 7.383 6.086 1.00 63.91 81 SER A CA 1
ATOM 641 C C . SER A 1 81 ? -9.955 7.472 6.064 1.00 63.91 81 SER A C 1
ATOM 643 O O . SER A 1 81 ? -9.391 8.558 6.241 1.00 63.91 81 SER A O 1
ATOM 645 N N . LEU A 1 82 ? -9.285 6.339 5.855 1.00 66.38 82 LEU A N 1
ATOM 646 C CA . LEU A 1 82 ? -7.853 6.174 5.601 1.00 66.38 82 LEU A CA 1
ATOM 647 C C . LEU A 1 82 ? -7.505 6.063 4.101 1.00 66.38 82 LEU A C 1
ATOM 649 O O . LEU A 1 82 ? -7.571 4.993 3.494 1.00 66.38 82 LEU A O 1
ATOM 653 N N . SER A 1 83 ? -6.998 7.147 3.518 1.00 67.81 83 SER A N 1
ATOM 654 C CA . SER A 1 83 ? -6.529 7.144 2.130 1.00 67.81 83 SER A CA 1
ATOM 655 C C . SER A 1 83 ? -5.015 6.942 2.068 1.00 67.81 83 SER A C 1
ATOM 657 O O . SER A 1 83 ? -4.237 7.712 2.643 1.00 67.81 83 SER A O 1
ATOM 659 N N . PHE A 1 84 ? -4.572 5.918 1.336 1.00 73.44 84 PHE A N 1
ATOM 660 C CA . PHE A 1 84 ? -3.152 5.638 1.146 1.00 73.44 84 PHE A CA 1
ATOM 661 C C . PHE A 1 84 ? -2.596 6.446 -0.026 1.00 73.44 84 PHE A C 1
ATOM 663 O O . PHE A 1 84 ? -3.025 6.297 -1.170 1.00 73.44 84 PHE A O 1
ATOM 670 N N . VAL A 1 85 ? -1.582 7.271 0.223 1.00 71.56 85 VAL A N 1
ATOM 671 C CA . VAL A 1 85 ? -0.914 8.063 -0.813 1.00 71.56 85 VAL A CA 1
ATOM 672 C C . VAL A 1 85 ? 0.502 7.550 -1.026 1.00 71.56 85 VAL A C 1
ATOM 674 O O . VAL A 1 85 ? 1.340 7.559 -0.124 1.00 71.56 85 VAL A O 1
ATOM 677 N N . SER A 1 86 ? 0.813 7.162 -2.265 1.00 65.19 86 SER A N 1
ATOM 678 C CA . SER A 1 86 ? 2.181 6.825 -2.648 1.00 65.19 86 SER A CA 1
ATOM 679 C C . SER A 1 86 ? 3.024 8.097 -2.765 1.00 65.19 86 SER A C 1
ATOM 681 O O . SER A 1 86 ? 2.855 8.895 -3.693 1.00 65.19 86 SER A O 1
ATOM 683 N N . SER A 1 87 ? 3.999 8.264 -1.868 1.00 59.16 87 SER 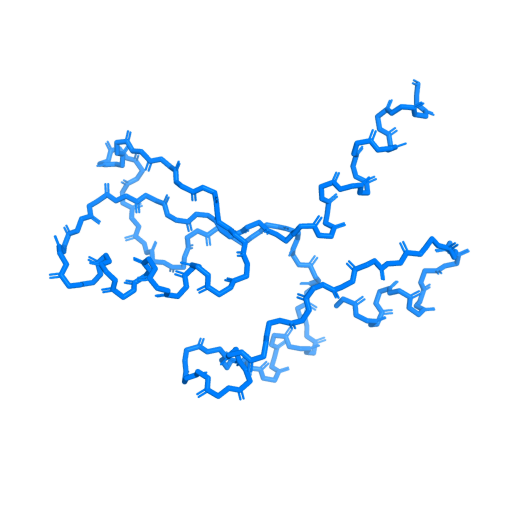A N 1
ATOM 684 C CA . SER A 1 87 ? 4.878 9.447 -1.783 1.00 59.16 87 SER A CA 1
ATOM 685 C C . SER A 1 87 ? 5.649 9.730 -3.080 1.00 59.16 87 SER A C 1
ATOM 687 O O . SER A 1 87 ? 5.959 10.875 -3.413 1.00 59.16 87 SER A O 1
ATOM 689 N N . SER A 1 88 ? 5.902 8.691 -3.874 1.00 57.50 88 SER A N 1
ATOM 690 C CA . SER A 1 88 ? 6.530 8.773 -5.196 1.00 57.50 88 SER A CA 1
ATOM 691 C C . SER A 1 88 ? 5.689 9.537 -6.231 1.00 57.50 88 SER A C 1
ATOM 693 O O . SER A 1 88 ? 6.241 10.111 -7.174 1.00 57.50 88 SER A O 1
ATOM 695 N N . SER A 1 89 ? 4.368 9.625 -6.044 1.00 54.47 89 SER A N 1
ATOM 696 C CA . SER A 1 89 ? 3.484 10.419 -6.901 1.00 54.47 89 SER A CA 1
ATOM 697 C C . SER A 1 89 ? 3.582 11.924 -6.618 1.00 54.47 89 SER A C 1
ATOM 699 O O . SER A 1 89 ? 3.651 12.717 -7.563 1.00 54.47 89 SER A O 1
ATOM 701 N N . ILE A 1 90 ? 3.677 12.322 -5.342 1.00 57.50 90 ILE A N 1
ATOM 702 C CA . ILE A 1 90 ? 3.623 13.726 -4.886 1.00 57.50 90 ILE A CA 1
ATOM 703 C C . ILE A 1 90 ? 4.694 14.582 -5.583 1.00 57.50 90 ILE A C 1
ATOM 705 O O . ILE A 1 90 ? 4.387 15.598 -6.211 1.00 57.50 90 ILE A O 1
ATOM 709 N N . ARG A 1 91 ? 5.955 14.127 -5.591 1.00 53.56 91 ARG A N 1
ATOM 710 C CA . ARG A 1 91 ? 7.060 14.847 -6.258 1.00 53.56 91 ARG A CA 1
ATOM 711 C C . ARG A 1 91 ? 6.917 14.909 -7.779 1.00 53.56 91 ARG A C 1
ATOM 713 O O . ARG A 1 91 ? 7.319 15.896 -8.398 1.00 53.56 91 ARG A O 1
ATOM 720 N N . SER A 1 92 ? 6.354 13.868 -8.392 1.00 53.97 92 SER A N 1
ATOM 721 C CA . SER A 1 92 ? 6.175 13.817 -9.846 1.00 53.97 92 SER A CA 1
ATOM 722 C C . SER A 1 92 ? 5.136 14.832 -10.343 1.00 53.97 92 SER A C 1
ATOM 724 O O . SER A 1 92 ? 5.287 15.358 -11.449 1.00 53.97 92 SER A O 1
ATOM 726 N N . ARG A 1 93 ? 4.131 15.141 -9.507 1.00 52.47 93 ARG A N 1
ATOM 727 C CA . ARG A 1 93 ? 3.035 16.078 -9.794 1.00 52.47 93 ARG A CA 1
ATOM 728 C C . ARG A 1 93 ? 3.432 17.534 -9.526 1.00 52.47 93 ARG A C 1
ATOM 730 O O . ARG A 1 93 ? 3.246 18.364 -10.410 1.00 52.47 93 ARG A O 1
ATOM 737 N N . ILE A 1 94 ? 4.103 17.820 -8.403 1.00 53.81 94 ILE A N 1
ATOM 738 C CA . ILE A 1 94 ? 4.578 19.177 -8.048 1.00 53.81 94 ILE A CA 1
ATOM 739 C C . ILE A 1 94 ? 5.508 19.756 -9.132 1.00 53.81 94 ILE A C 1
ATOM 741 O O . ILE A 1 94 ? 5.364 20.909 -9.533 1.00 53.81 94 ILE A O 1
ATOM 745 N N . ARG A 1 95 ? 6.425 18.951 -9.692 1.00 49.47 95 ARG A N 1
ATOM 746 C CA . ARG A 1 95 ? 7.300 19.405 -10.794 1.00 49.47 95 ARG A CA 1
ATOM 747 C C . ARG A 1 95 ? 6.630 19.420 -12.173 1.00 49.47 95 ARG A C 1
ATOM 749 O O . ARG A 1 95 ? 7.189 20.010 -13.090 1.00 49.47 95 ARG A O 1
ATOM 756 N N . ARG A 1 96 ? 5.474 18.766 -12.349 1.00 49.81 96 ARG A N 1
ATOM 757 C CA . ARG A 1 96 ? 4.649 18.901 -13.566 1.00 49.81 96 ARG A CA 1
ATOM 758 C C . ARG A 1 96 ? 3.897 20.233 -13.565 1.00 49.81 96 ARG A C 1
ATOM 760 O O . ARG A 1 96 ? 3.842 20.857 -14.613 1.00 49.81 96 ARG A O 1
ATOM 767 N N . CYS A 1 97 ? 3.402 20.674 -12.405 1.00 40.00 97 CYS A N 1
ATOM 768 C CA . CYS A 1 97 ? 2.800 22.002 -12.242 1.00 40.00 97 CYS A CA 1
ATOM 769 C C . CYS A 1 97 ? 3.803 23.137 -12.467 1.00 40.00 97 CYS A C 1
ATOM 771 O O . CYS A 1 97 ? 3.455 24.113 -13.101 1.00 40.00 97 CYS A O 1
ATOM 773 N N . ARG A 1 98 ? 5.060 22.993 -12.029 1.00 39.19 98 ARG A N 1
ATOM 774 C CA . ARG A 1 98 ? 6.111 24.011 -12.250 1.00 39.19 98 ARG A CA 1
ATOM 775 C C . ARG A 1 98 ? 6.660 24.104 -13.684 1.00 39.19 98 ARG A C 1
ATOM 777 O O . ARG A 1 98 ? 7.563 24.894 -13.921 1.00 39.19 98 ARG A O 1
ATOM 784 N N . LYS A 1 99 ? 6.210 23.245 -14.604 1.00 43.44 99 LYS A N 1
ATOM 785 C CA . LYS A 1 99 ? 6.653 23.217 -16.013 1.00 43.44 99 LYS A CA 1
ATOM 786 C C . LYS A 1 99 ? 5.532 23.588 -16.998 1.00 43.44 99 LYS A C 1
ATOM 788 O O . LYS A 1 99 ? 5.695 23.344 -18.191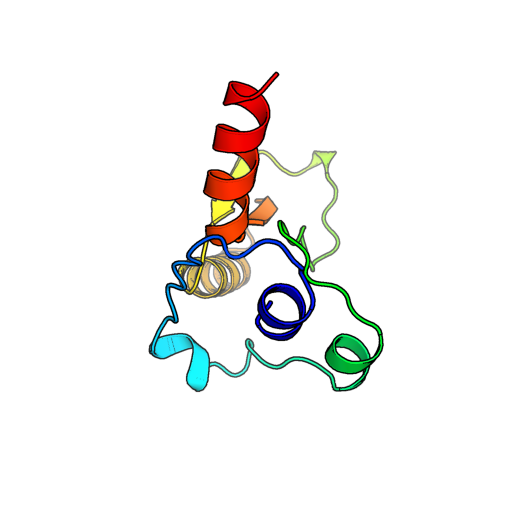 1.00 43.44 99 LYS A O 1
ATOM 793 N N . ARG A 1 100 ? 4.412 24.109 -16.494 1.00 41.00 100 ARG A N 1
ATOM 794 C CA . ARG A 1 100 ? 3.406 24.830 -17.277 1.00 41.00 100 ARG A CA 1
ATOM 795 C C . ARG A 1 100 ? 3.493 26.303 -16.935 1.00 41.00 100 ARG A C 1
ATOM 797 O O . ARG A 1 100 ? 3.816 26.578 -15.759 1.00 41.00 100 ARG A O 1
#